Protein AF-A0A7W1AZ55-F1 (afdb_monomer_lite)

pLDDT: mean 81.65, std 14.23, range [49.72, 97.25]

Structure (mmCIF, N/CA/C/O backbone):
data_AF-A0A7W1AZ55-F1
#
_entry.id   AF-A0A7W1AZ55-F1
#
loop_
_atom_site.group_PDB
_atom_site.id
_atom_site.type_symbol
_atom_site.label_atom_id
_atom_site.label_alt_id
_atom_site.label_comp_id
_atom_site.label_asym_id
_atom_site.label_entity_id
_atom_site.label_seq_id
_atom_site.pdbx_PDB_ins_code
_atom_site.Cartn_x
_atom_site.Cartn_y
_atom_site.Cartn_z
_atom_site.occupancy
_atom_site.B_iso_or_equiv
_atom_site.auth_seq_id
_atom_site.auth_comp_id
_atom_site.auth_asym_id
_atom_site.auth_atom_id
_atom_site.pdbx_PDB_model_num
ATOM 1 N N . MET A 1 1 ? -16.092 2.019 22.129 1.00 64.00 1 MET A N 1
ATOM 2 C CA . MET A 1 1 ? -15.506 3.137 21.350 1.00 64.00 1 MET A CA 1
ATOM 3 C C . MET A 1 1 ? -16.486 4.299 21.323 1.00 64.00 1 MET A C 1
ATOM 5 O O . MET A 1 1 ? -17.668 4.054 21.105 1.00 64.00 1 MET A O 1
ATOM 9 N N . THR A 1 2 ? -16.031 5.537 21.525 1.00 80.94 2 THR A N 1
ATOM 10 C CA . THR A 1 2 ? -16.885 6.721 21.336 1.00 80.94 2 THR A CA 1
ATOM 11 C C . THR A 1 2 ? -17.241 6.898 19.846 1.00 80.94 2 THR A C 1
ATOM 13 O O . THR A 1 2 ? -16.506 6.414 18.976 1.00 80.94 2 THR A O 1
ATOM 16 N N . PRO A 1 3 ? -18.361 7.567 19.506 1.00 79.38 3 PRO A N 1
ATOM 17 C CA . PRO A 1 3 ? -18.807 7.721 18.115 1.00 79.38 3 PRO A CA 1
ATOM 18 C C . PRO A 1 3 ? -17.781 8.410 17.203 1.00 79.38 3 PRO A C 1
ATOM 20 O O . PRO A 1 3 ? -17.639 8.035 16.040 1.00 79.38 3 PRO A O 1
ATOM 23 N N . SER A 1 4 ? -17.038 9.385 17.732 1.00 83.12 4 SER A N 1
ATOM 24 C CA . SER A 1 4 ? -15.960 10.082 17.020 1.00 83.12 4 SER A CA 1
ATOM 25 C C . SER A 1 4 ? -14.803 9.144 16.671 1.00 83.12 4 SER A C 1
ATOM 27 O O . SER A 1 4 ? -14.344 9.132 15.531 1.00 83.12 4 SER A O 1
ATOM 29 N N . LEU A 1 5 ? -14.394 8.289 17.613 1.00 82.12 5 LEU A N 1
ATOM 30 C CA . LEU A 1 5 ? -13.300 7.338 17.421 1.00 82.12 5 LEU A CA 1
ATOM 31 C C . LEU A 1 5 ? -13.644 6.257 16.383 1.00 82.12 5 LEU A C 1
ATOM 33 O O . LEU A 1 5 ? -12.783 5.869 15.598 1.00 82.12 5 LEU A O 1
ATOM 37 N N . ARG A 1 6 ? -14.911 5.810 16.316 1.00 80.00 6 ARG A N 1
ATOM 38 C CA . ARG A 1 6 ? -15.381 4.909 15.240 1.00 80.00 6 ARG A CA 1
ATOM 39 C C . ARG A 1 6 ? -15.288 5.562 13.864 1.00 80.00 6 ARG A C 1
ATOM 41 O O . ARG A 1 6 ? -14.818 4.920 12.932 1.00 80.00 6 ARG A O 1
ATOM 48 N N . LYS A 1 7 ? -15.732 6.818 13.731 1.00 80.94 7 LYS A N 1
ATOM 49 C CA . LYS A 1 7 ? -15.676 7.549 12.453 1.00 80.94 7 LYS A CA 1
ATOM 50 C C . LYS A 1 7 ? -14.236 7.774 11.997 1.00 80.94 7 LYS A C 1
ATOM 52 O O . LYS A 1 7 ? -13.944 7.577 10.824 1.00 80.94 7 LYS A O 1
ATOM 57 N N . PHE A 1 8 ? -13.342 8.119 12.923 1.00 85.38 8 PHE A N 1
ATOM 58 C CA . PHE A 1 8 ? -11.919 8.264 12.627 1.00 85.38 8 PHE A CA 1
ATOM 59 C C . PHE A 1 8 ? -11.289 6.941 12.172 1.00 85.38 8 PHE A C 1
ATOM 61 O O . PHE A 1 8 ? -10.651 6.902 11.126 1.00 85.38 8 PHE A O 1
ATOM 68 N N . ALA A 1 9 ? -11.525 5.844 12.903 1.00 82.81 9 ALA A N 1
ATOM 69 C CA . ALA A 1 9 ? -11.016 4.523 12.530 1.00 82.81 9 ALA A CA 1
ATOM 70 C C . ALA A 1 9 ? -11.538 4.063 11.158 1.00 82.81 9 ALA A C 1
ATOM 72 O O . ALA A 1 9 ? -10.781 3.491 10.375 1.00 82.81 9 ALA A O 1
ATOM 73 N N . LEU A 1 10 ? -12.808 4.351 10.850 1.00 81.88 10 LEU A N 1
ATOM 74 C CA . LEU A 1 10 ? -13.396 4.076 9.541 1.00 81.88 10 LEU A CA 1
ATOM 75 C C . LEU A 1 10 ? -12.721 4.895 8.436 1.00 81.88 10 LEU A C 1
ATOM 77 O O . LEU A 1 10 ? -12.328 4.327 7.422 1.00 81.88 10 LEU A O 1
ATOM 81 N N . ALA A 1 11 ? -12.548 6.203 8.637 1.00 86.88 11 ALA A N 1
ATOM 82 C CA . ALA A 1 11 ? -11.880 7.065 7.667 1.00 86.88 11 ALA A CA 1
ATOM 83 C C . ALA A 1 11 ? -10.430 6.620 7.422 1.00 86.88 11 ALA A C 1
ATOM 85 O O . ALA A 1 11 ? -10.032 6.455 6.274 1.00 86.88 11 ALA A O 1
ATOM 86 N N . ALA A 1 12 ? -9.672 6.337 8.486 1.00 86.31 12 ALA A N 1
ATOM 87 C CA . ALA A 1 12 ? -8.304 5.836 8.384 1.00 86.31 12 ALA A CA 1
ATOM 88 C C . ALA A 1 12 ? -8.233 4.514 7.603 1.00 86.31 12 ALA A C 1
ATOM 90 O O . ALA A 1 12 ? -7.384 4.363 6.728 1.00 86.31 12 ALA A O 1
ATOM 91 N N . HIS A 1 13 ? -9.155 3.584 7.864 1.00 84.00 13 HIS A N 1
ATOM 92 C CA . HIS A 1 13 ? -9.223 2.313 7.146 1.00 84.00 13 HIS A CA 1
ATOM 93 C C . HIS A 1 13 ? -9.544 2.482 5.662 1.00 84.00 13 HIS A C 1
ATOM 95 O O . HIS A 1 13 ? -8.909 1.850 4.818 1.00 84.00 13 HIS A O 1
ATOM 101 N N . VAL A 1 14 ? -10.519 3.336 5.336 1.00 86.75 14 VAL A N 1
ATOM 102 C CA . VAL A 1 14 ? -10.902 3.615 3.947 1.00 86.75 14 VAL A CA 1
ATOM 103 C C . VAL A 1 14 ? -9.742 4.274 3.207 1.00 86.75 14 VAL A C 1
ATOM 105 O O . VAL A 1 14 ? -9.374 3.803 2.135 1.00 86.75 14 VAL A O 1
ATOM 108 N N . THR A 1 15 ? -9.109 5.292 3.792 1.00 89.19 15 THR A N 1
ATOM 109 C CA . THR A 1 15 ? -7.949 5.961 3.191 1.00 89.19 15 THR A CA 1
ATOM 110 C C . THR A 1 15 ? -6.783 4.996 2.993 1.00 89.19 15 THR A C 1
ATOM 112 O O . THR A 1 15 ? -6.194 4.983 1.916 1.00 89.19 15 THR A O 1
ATOM 115 N N . ALA A 1 16 ? -6.481 4.145 3.981 1.00 87.44 16 ALA A N 1
ATOM 116 C CA . ALA A 1 16 ? -5.426 3.141 3.856 1.00 87.44 16 ALA A CA 1
ATOM 117 C C . ALA A 1 16 ? -5.733 2.123 2.747 1.00 87.44 16 ALA A C 1
ATOM 119 O O . ALA A 1 16 ? -4.869 1.823 1.930 1.00 87.44 16 ALA A O 1
ATOM 120 N N . SER A 1 17 ? -6.978 1.644 2.670 1.00 82.62 17 SER A N 1
ATOM 121 C CA . SER A 1 17 ? -7.401 0.654 1.670 1.00 82.62 17 SER A CA 1
ATOM 122 C C . SER A 1 17 ? -7.402 1.222 0.248 1.00 82.62 17 SER A C 1
ATOM 124 O O . SER A 1 17 ? -6.914 0.578 -0.678 1.00 82.62 17 SER A O 1
ATOM 126 N N . VAL A 1 18 ? -7.927 2.438 0.062 1.00 90.19 18 VAL A N 1
ATOM 127 C CA . VAL A 1 18 ? -7.935 3.121 -1.243 1.00 90.19 18 VAL A CA 1
ATOM 128 C C . VAL A 1 18 ? -6.515 3.511 -1.653 1.00 90.19 18 VAL A C 1
ATOM 130 O O . VAL A 1 18 ? -6.139 3.317 -2.807 1.00 90.19 18 VAL A O 1
ATOM 133 N N . GLY A 1 19 ? -5.707 4.003 -0.709 1.00 90.94 19 GLY A N 1
ATOM 134 C CA . GLY A 1 19 ? -4.297 4.305 -0.940 1.00 90.94 19 GLY A CA 1
ATOM 135 C C . GLY A 1 19 ? -3.511 3.067 -1.367 1.00 90.94 19 GLY A C 1
ATOM 136 O O . GLY A 1 19 ? -2.747 3.136 -2.327 1.00 90.94 19 GLY A O 1
ATOM 137 N N . LEU A 1 20 ? -3.743 1.926 -0.710 1.00 91.50 20 LEU A N 1
ATOM 138 C CA . LEU A 1 20 ? -3.122 0.652 -1.070 1.00 91.50 20 LEU A CA 1
ATOM 139 C C . LEU A 1 20 ? -3.497 0.236 -2.497 1.00 91.50 20 LEU A C 1
ATOM 141 O O . LEU A 1 20 ? -2.618 -0.106 -3.284 1.00 91.50 20 LEU A O 1
ATOM 145 N N . LEU A 1 21 ? -4.783 0.317 -2.855 1.00 89.50 21 LEU A N 1
ATOM 146 C CA . LEU A 1 21 ? -5.254 0.003 -4.206 1.00 89.50 21 LEU A CA 1
ATOM 147 C C . LEU A 1 21 ? -4.566 0.884 -5.264 1.00 89.50 21 LEU A C 1
ATOM 149 O O . LEU A 1 21 ? -4.103 0.378 -6.286 1.00 89.50 21 LEU A O 1
ATOM 153 N N . GLY A 1 22 ? -4.460 2.191 -5.004 1.00 93.25 22 GLY A N 1
ATOM 154 C CA . GLY A 1 22 ? -3.762 3.129 -5.884 1.00 93.25 22 GLY A CA 1
ATOM 155 C C . GLY A 1 22 ? -2.265 2.828 -6.008 1.00 93.25 22 GLY A C 1
ATOM 156 O O . GLY A 1 22 ? -1.726 2.844 -7.115 1.00 93.25 22 GLY A O 1
ATOM 157 N N . ALA A 1 23 ? -1.602 2.490 -4.900 1.00 92.69 23 ALA A N 1
ATOM 158 C CA . ALA A 1 23 ? -0.189 2.117 -4.892 1.00 92.69 23 ALA A CA 1
ATOM 159 C C . ALA A 1 23 ? 0.074 0.845 -5.715 1.00 92.69 23 ALA A C 1
ATOM 161 O O . ALA A 1 23 ? 1.020 0.810 -6.500 1.00 92.69 23 ALA A O 1
ATOM 162 N N . VAL A 1 24 ? -0.795 -0.166 -5.604 1.00 93.81 24 VAL A N 1
ATOM 163 C CA . VAL A 1 24 ? -0.718 -1.394 -6.414 1.00 93.81 24 VAL A CA 1
ATOM 164 C C . VAL A 1 24 ? -0.947 -1.098 -7.899 1.00 93.81 24 VAL A C 1
ATOM 166 O O . VAL A 1 24 ? -0.232 -1.636 -8.741 1.00 93.81 24 VAL A O 1
ATOM 169 N N . ALA A 1 25 ? -1.885 -0.211 -8.244 1.00 95.25 25 ALA A N 1
ATOM 170 C CA . ALA A 1 25 ? -2.092 0.203 -9.633 1.00 95.25 25 ALA A CA 1
ATOM 171 C C . ALA A 1 25 ? -0.857 0.921 -10.217 1.00 95.25 25 ALA A C 1
ATOM 173 O O . ALA A 1 25 ? -0.449 0.633 -11.343 1.00 95.25 25 ALA A O 1
ATOM 174 N N . GLY A 1 26 ? -0.221 1.808 -9.442 1.00 95.94 26 GLY A N 1
ATOM 175 C CA . GLY A 1 26 ? 1.034 2.459 -9.831 1.00 95.94 26 GLY A CA 1
ATOM 176 C C . GLY A 1 26 ? 2.192 1.468 -9.977 1.00 95.94 26 GLY A C 1
ATOM 177 O O . GLY A 1 26 ? 2.927 1.512 -10.963 1.00 95.94 26 GLY A O 1
ATOM 178 N N . PHE A 1 27 ? 2.308 0.521 -9.045 1.00 94.62 27 PHE A N 1
ATOM 179 C CA . PHE A 1 27 ? 3.277 -0.570 -9.125 1.00 94.62 27 PHE A CA 1
ATOM 180 C C . PHE A 1 27 ? 3.078 -1.407 -10.395 1.00 94.62 27 PHE A C 1
ATOM 182 O O . PHE A 1 27 ? 4.047 -1.709 -11.087 1.00 94.62 27 PHE A O 1
ATOM 189 N N . LEU A 1 28 ? 1.830 -1.740 -10.745 1.00 95.19 28 LEU A N 1
ATOM 190 C CA . LEU A 1 28 ? 1.516 -2.479 -11.967 1.00 95.19 28 LEU A CA 1
ATOM 191 C C . LEU A 1 28 ? 1.958 -1.713 -13.219 1.00 95.19 28 LEU A C 1
ATOM 193 O O . LEU A 1 28 ? 2.551 -2.307 -14.116 1.00 95.19 28 LEU A O 1
ATOM 197 N N . ALA 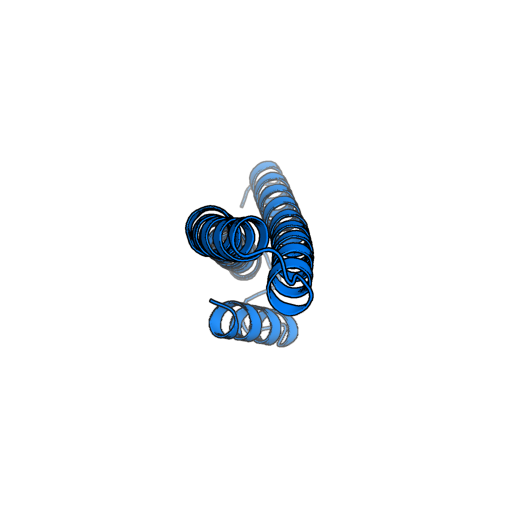A 1 29 ? 1.720 -0.400 -13.272 1.00 96.81 29 ALA A N 1
ATOM 198 C CA . ALA A 1 29 ? 2.177 0.430 -14.384 1.00 96.81 29 ALA A CA 1
ATOM 199 C C . ALA A 1 29 ? 3.711 0.410 -14.525 1.00 96.81 29 ALA A C 1
ATOM 201 O O . ALA A 1 29 ? 4.222 0.259 -15.635 1.00 96.81 29 ALA A O 1
ATOM 202 N N . LEU A 1 30 ? 4.445 0.493 -13.408 1.00 95.56 30 LEU A N 1
ATOM 203 C CA . LEU A 1 30 ? 5.907 0.375 -13.400 1.00 95.56 30 LEU A CA 1
ATOM 204 C C . LEU A 1 30 ? 6.375 -1.020 -13.834 1.00 95.56 30 LEU A C 1
ATOM 206 O O . LEU A 1 30 ? 7.312 -1.126 -14.622 1.00 95.56 30 LEU A O 1
ATOM 210 N N . ALA A 1 31 ? 5.709 -2.082 -13.378 1.00 94.81 31 ALA A N 1
ATOM 211 C CA . ALA A 1 31 ? 6.026 -3.452 -13.774 1.00 94.81 31 ALA A CA 1
ATOM 212 C C . ALA A 1 31 ? 5.834 -3.660 -15.284 1.00 94.81 31 ALA A C 1
ATOM 214 O O . ALA A 1 31 ? 6.711 -4.213 -15.946 1.00 94.81 31 ALA A O 1
ATOM 215 N N . VAL A 1 32 ? 4.731 -3.158 -15.851 1.00 97.25 32 VAL A N 1
ATOM 216 C CA . VAL A 1 32 ? 4.503 -3.177 -17.303 1.00 97.25 32 VAL A CA 1
ATOM 217 C C . VAL A 1 32 ? 5.607 -2.402 -18.023 1.00 97.25 32 VAL A C 1
ATOM 219 O O . VAL A 1 32 ? 6.216 -2.944 -18.942 1.00 97.25 32 VAL A O 1
ATOM 222 N N . ALA A 1 33 ? 5.931 -1.185 -17.575 1.00 94.69 33 ALA A N 1
ATOM 223 C CA . ALA A 1 33 ? 6.994 -0.380 -18.177 1.00 94.69 33 ALA A CA 1
ATOM 224 C C . ALA A 1 33 ? 8.358 -1.095 -18.150 1.00 94.69 33 ALA A C 1
ATOM 226 O O . ALA A 1 33 ? 9.050 -1.125 -19.169 1.00 94.69 33 ALA A O 1
ATOM 227 N N . GLY A 1 34 ? 8.718 -1.720 -17.025 1.00 95.56 34 GLY A N 1
ATOM 228 C CA . GLY A 1 34 ? 9.952 -2.494 -16.877 1.00 95.56 34 GLY A CA 1
ATOM 229 C C . GLY A 1 34 ? 10.003 -3.740 -17.766 1.00 95.56 34 GLY A C 1
ATOM 230 O O . GLY A 1 34 ? 11.058 -4.049 -18.310 1.00 95.56 34 GLY A O 1
ATOM 231 N N . LEU A 1 35 ? 8.870 -4.422 -17.968 1.00 95.94 35 LEU A N 1
ATOM 232 C CA . LEU A 1 35 ? 8.788 -5.627 -18.802 1.00 95.94 35 LEU A CA 1
ATOM 233 C C . LEU A 1 35 ? 8.748 -5.327 -20.306 1.00 95.94 35 LEU A C 1
ATOM 235 O O . LEU A 1 35 ? 9.230 -6.131 -21.103 1.00 95.94 35 LEU A O 1
ATOM 239 N N . THR A 1 36 ? 8.153 -4.202 -20.714 1.00 96.88 36 THR A N 1
ATOM 240 C CA . THR A 1 36 ? 7.971 -3.876 -22.140 1.00 96.88 36 THR A CA 1
ATOM 241 C C . THR A 1 36 ? 9.058 -2.969 -22.713 1.00 96.88 36 THR A C 1
ATOM 243 O O . THR A 1 36 ? 9.196 -2.876 -23.935 1.00 96.88 36 THR A O 1
ATOM 246 N N . SER A 1 37 ? 9.813 -2.267 -21.863 1.00 94.81 37 SER A N 1
ATOM 247 C CA . SER A 1 37 ? 10.830 -1.321 -22.319 1.00 94.81 37 SER A CA 1
ATOM 248 C C . SER A 1 37 ? 12.089 -2.026 -22.825 1.00 94.81 37 SER A C 1
ATOM 250 O O . SER A 1 37 ? 12.579 -2.980 -22.229 1.00 94.81 37 SER A O 1
ATOM 252 N N . LYS A 1 38 ? 12.654 -1.497 -23.915 1.00 95.31 38 LYS A N 1
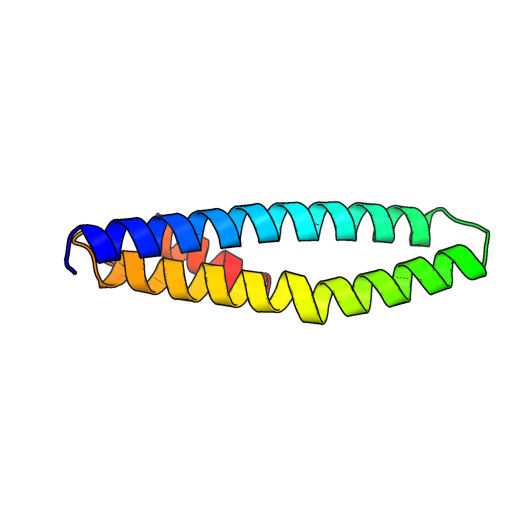ATOM 253 C CA . LYS A 1 38 ? 13.981 -1.876 -24.429 1.00 95.31 38 LYS A CA 1
ATOM 254 C C . LYS A 1 38 ? 15.085 -0.913 -23.988 1.00 95.31 38 LYS A C 1
ATOM 256 O O . LYS A 1 38 ? 16.253 -1.189 -24.233 1.00 95.31 38 LYS A O 1
ATOM 261 N N . ASP A 1 39 ? 14.718 0.212 -23.375 1.00 96.38 39 ASP A N 1
ATOM 262 C CA . ASP A 1 39 ? 15.662 1.186 -22.831 1.00 96.38 39 ASP A CA 1
ATOM 263 C C . ASP A 1 39 ? 16.153 0.727 -21.443 1.00 96.38 39 ASP A C 1
ATOM 265 O O . ASP A 1 39 ? 15.346 0.679 -20.504 1.00 96.38 39 ASP A O 1
ATOM 269 N N . PRO A 1 40 ? 17.458 0.428 -21.276 1.00 94.81 40 PRO A N 1
ATOM 270 C CA . PRO A 1 40 ? 18.022 0.001 -19.997 1.00 94.81 40 PRO A CA 1
ATOM 271 C C . PRO A 1 40 ? 17.816 1.013 -18.864 1.00 94.81 40 PRO A C 1
ATOM 273 O O . PRO A 1 40 ? 17.673 0.613 -17.705 1.00 94.81 40 PRO A O 1
ATOM 276 N N . GLN A 1 41 ? 17.786 2.315 -19.172 1.00 97.00 41 GLN A N 1
ATOM 277 C CA . GLN A 1 41 ? 17.586 3.351 -18.161 1.00 97.00 41 GLN A CA 1
ATOM 278 C C . GLN A 1 41 ? 16.162 3.298 -17.599 1.00 97.00 41 GLN A C 1
ATOM 280 O O . GLN A 1 41 ? 15.986 3.311 -16.378 1.00 97.00 41 GLN A O 1
ATOM 285 N N . MET A 1 42 ? 15.159 3.176 -18.473 1.00 96.00 42 MET A N 1
ATOM 286 C CA . MET A 1 42 ? 13.761 3.005 -18.077 1.00 96.00 42 MET A CA 1
ATOM 287 C C . MET A 1 42 ? 13.550 1.734 -17.246 1.00 96.00 42 MET A C 1
ATOM 28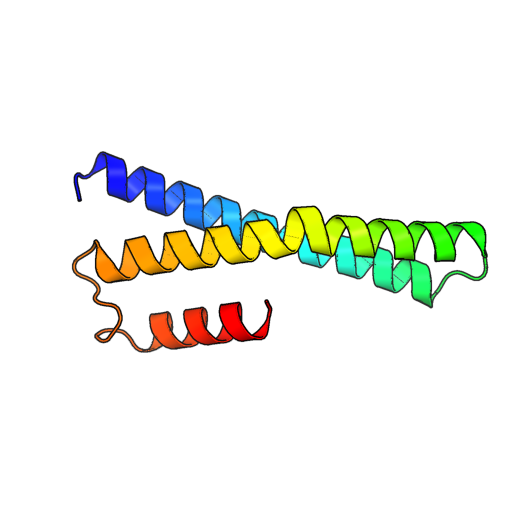9 O O . MET A 1 42 ? 12.902 1.790 -16.204 1.00 96.00 42 MET A O 1
ATOM 293 N N . VAL A 1 43 ? 14.133 0.602 -17.661 1.00 96.31 43 VAL A N 1
ATOM 294 C CA . VAL A 1 43 ? 14.017 -0.668 -16.921 1.00 96.31 43 VAL A CA 1
ATOM 295 C C . VAL A 1 43 ? 14.578 -0.517 -15.506 1.00 96.31 43 VAL A C 1
ATOM 297 O O . VAL A 1 43 ? 13.903 -0.844 -14.530 1.00 96.31 43 VAL A O 1
ATOM 300 N N . ARG A 1 44 ? 15.783 0.049 -15.370 1.00 96.06 44 ARG A N 1
ATOM 301 C CA . ARG A 1 44 ? 16.399 0.282 -14.057 1.00 96.06 44 ARG A CA 1
ATOM 302 C C . ARG A 1 44 ? 15.563 1.225 -13.189 1.00 96.06 44 ARG A C 1
ATOM 304 O O . ARG A 1 44 ? 15.384 0.952 -12.004 1.00 96.06 44 ARG A O 1
ATOM 311 N N . ALA A 1 45 ? 15.055 2.315 -13.764 1.00 96.25 45 ALA A N 1
ATOM 312 C CA . ALA A 1 45 ? 14.208 3.262 -13.046 1.00 96.25 45 ALA A CA 1
ATOM 313 C C . ALA A 1 45 ? 12.907 2.606 -12.554 1.00 96.25 45 ALA A C 1
ATOM 315 O O . ALA A 1 45 ? 12.529 2.811 -11.401 1.00 96.25 45 ALA A O 1
ATOM 316 N N . ALA A 1 46 ? 12.270 1.778 -13.388 1.00 95.19 46 ALA A N 1
ATOM 317 C CA . ALA A 1 46 ? 11.061 1.046 -13.030 1.00 95.19 46 ALA A CA 1
ATOM 318 C C . ALA A 1 46 ? 11.295 0.112 -11.835 1.00 95.19 46 ALA A C 1
ATOM 320 O O . ALA A 1 46 ? 10.530 0.172 -10.876 1.00 95.19 46 ALA A O 1
ATOM 321 N N . TYR A 1 47 ? 12.382 -0.669 -11.844 1.00 93.50 47 TYR A N 1
ATOM 322 C CA . TYR A 1 47 ? 12.702 -1.583 -10.742 1.00 93.50 47 TYR A CA 1
ATOM 323 C C . TYR A 1 47 ? 12.990 -0.854 -9.421 1.00 93.50 47 TYR A C 1
ATOM 325 O O . TYR A 1 47 ? 12.433 -1.219 -8.382 1.00 93.50 47 TYR A O 1
ATOM 333 N N . LEU A 1 48 ? 13.788 0.218 -9.459 1.00 96.75 48 LEU A N 1
ATOM 334 C CA . LEU A 1 48 ? 14.063 1.034 -8.269 1.00 96.75 48 LEU A CA 1
ATOM 335 C C . LEU A 1 48 ? 12.783 1.676 -7.714 1.00 96.75 48 LEU A C 1
ATOM 337 O O . LEU A 1 48 ? 12.555 1.688 -6.504 1.00 96.75 48 LEU A O 1
ATOM 341 N N . ALA A 1 49 ? 11.919 2.182 -8.597 1.00 95.56 49 ALA A N 1
ATOM 342 C CA . ALA A 1 49 ? 10.644 2.761 -8.200 1.00 95.56 49 ALA A CA 1
ATOM 343 C C . ALA A 1 49 ? 9.694 1.706 -7.610 1.00 95.56 49 ALA A C 1
ATOM 345 O O . ALA A 1 49 ? 9.029 1.989 -6.611 1.00 95.56 49 ALA A O 1
ATOM 346 N N . THR A 1 50 ? 9.646 0.490 -8.167 1.00 94.19 50 THR A N 1
ATOM 347 C CA . THR A 1 50 ? 8.852 -0.610 -7.596 1.00 94.19 50 THR A CA 1
ATO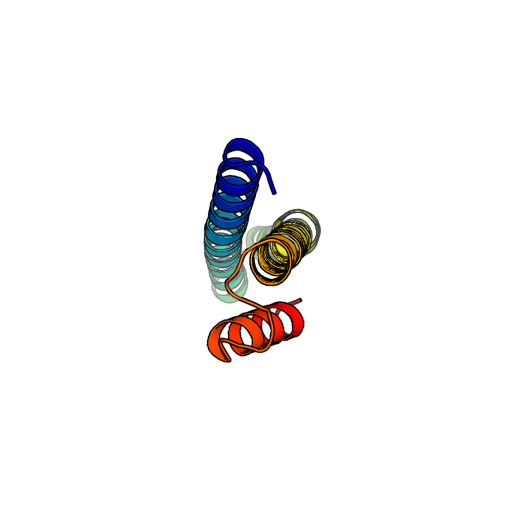M 348 C C . THR A 1 50 ? 9.342 -1.018 -6.211 1.00 94.19 50 THR A C 1
ATOM 350 O O . THR A 1 50 ? 8.511 -1.188 -5.322 1.00 94.19 50 THR A O 1
ATOM 353 N N . GLU A 1 51 ? 10.656 -1.109 -5.986 1.00 94.00 51 GLU A N 1
ATOM 354 C CA . GLU A 1 51 ? 11.228 -1.456 -4.677 1.00 94.00 51 GLU A CA 1
ATOM 355 C C . GLU A 1 51 ? 10.871 -0.413 -3.606 1.00 94.00 51 GLU A C 1
ATOM 357 O O . GLU A 1 51 ? 10.401 -0.757 -2.514 1.00 94.00 51 GLU A O 1
ATOM 362 N N . LEU A 1 52 ? 11.016 0.874 -3.944 1.00 96.06 52 LEU A N 1
ATOM 363 C CA . LEU A 1 52 ? 10.677 1.975 -3.045 1.00 96.06 52 LEU A CA 1
ATOM 364 C C . LEU A 1 52 ? 9.169 2.019 -2.757 1.00 96.06 52 LEU A C 1
ATOM 366 O O . LEU A 1 52 ? 8.756 2.157 -1.606 1.00 96.06 52 LEU A O 1
ATOM 370 N N . THR A 1 53 ? 8.342 1.857 -3.793 1.00 92.06 53 THR A N 1
ATOM 371 C CA . THR A 1 53 ? 6.877 1.859 -3.661 1.00 92.06 53 THR A CA 1
ATOM 372 C C . THR A 1 53 ? 6.405 0.682 -2.812 1.00 92.06 53 THR A C 1
ATOM 374 O O . THR A 1 53 ? 5.566 0.862 -1.930 1.00 92.06 53 THR A O 1
ATOM 377 N N . ALA A 1 54 ? 6.967 -0.511 -3.021 1.00 90.94 54 ALA A N 1
ATOM 378 C CA . ALA A 1 54 ? 6.642 -1.683 -2.220 1.00 90.94 54 ALA A CA 1
ATOM 379 C C . ALA A 1 54 ? 6.971 -1.453 -0.737 1.00 90.94 54 ALA A C 1
ATOM 381 O O . ALA A 1 54 ? 6.099 -1.590 0.121 1.00 90.94 54 ALA A O 1
ATOM 382 N N . SER A 1 55 ? 8.199 -1.019 -0.451 1.00 92.62 55 SER A N 1
ATOM 383 C CA . SER A 1 55 ? 8.712 -0.926 0.920 1.00 92.62 55 SER A CA 1
ATOM 384 C C . SER A 1 55 ? 8.105 0.227 1.721 1.00 92.62 55 SER A C 1
ATOM 386 O O . SER A 1 55 ? 7.805 0.067 2.902 1.00 92.62 55 SER A O 1
ATOM 388 N N . PHE A 1 56 ? 7.910 1.392 1.095 1.00 92.56 56 PHE A N 1
ATOM 389 C CA . PHE A 1 56 ? 7.510 2.617 1.801 1.00 92.56 56 PHE A CA 1
ATOM 390 C C . PHE A 1 56 ? 6.040 2.994 1.635 1.00 92.56 56 PHE A C 1
ATOM 392 O O . PHE A 1 56 ? 5.540 3.810 2.407 1.00 92.56 56 PHE A O 1
ATOM 399 N N . VAL A 1 57 ? 5.339 2.427 0.652 1.00 91.44 57 VAL A N 1
ATOM 400 C CA . VAL A 1 57 ? 3.933 2.762 0.392 1.00 91.44 57 VAL A CA 1
ATOM 401 C C . VAL A 1 57 ? 3.049 1.541 0.598 1.00 91.44 57 VAL A C 1
ATOM 403 O O . VAL A 1 57 ? 2.165 1.574 1.450 1.00 91.44 57 VAL A O 1
ATOM 406 N N . ILE A 1 58 ? 3.305 0.447 -0.122 1.00 88.62 58 ILE A N 1
ATOM 407 C CA . ILE A 1 58 ? 2.445 -0.744 -0.085 1.00 88.62 58 ILE A CA 1
ATOM 408 C C . ILE A 1 58 ? 2.482 -1.393 1.302 1.00 88.62 58 ILE A C 1
ATOM 410 O O . ILE A 1 58 ? 1.432 -1.514 1.932 1.00 88.62 58 ILE A O 1
ATOM 414 N N . VAL A 1 59 ? 3.666 -1.742 1.819 1.00 88.12 59 VAL A N 1
ATOM 415 C CA . VAL A 1 59 ? 3.795 -2.425 3.120 1.00 88.12 59 VAL A CA 1
ATOM 416 C C . VAL A 1 59 ? 3.180 -1.604 4.270 1.00 88.12 59 VAL A C 1
ATOM 418 O O . VAL A 1 59 ? 2.338 -2.145 4.995 1.00 88.12 59 VAL A O 1
ATOM 421 N N . PRO A 1 60 ? 3.480 -0.299 4.441 1.00 87.94 60 PRO A N 1
ATOM 422 C CA . PRO A 1 60 ? 2.865 0.494 5.505 1.00 87.94 60 PRO A CA 1
ATOM 423 C C . PRO A 1 60 ? 1.345 0.642 5.363 1.00 87.94 60 PRO A C 1
ATOM 425 O O . PRO A 1 60 ? 0.636 0.599 6.370 1.00 87.94 60 PRO A O 1
ATOM 428 N N . LEU A 1 61 ? 0.822 0.785 4.138 1.00 84.75 61 LEU A N 1
ATOM 429 C CA . LEU A 1 61 ? -0.623 0.883 3.906 1.00 84.75 61 LEU A CA 1
ATOM 430 C C . LEU A 1 61 ? -1.339 -0.449 4.153 1.00 84.75 61 LEU A C 1
ATOM 432 O O . LEU A 1 61 ? -2.428 -0.433 4.729 1.00 84.75 61 LEU A O 1
ATOM 436 N N . CYS A 1 62 ? -0.726 -1.587 3.807 1.00 83.00 62 CYS A N 1
ATOM 437 C CA . CYS A 1 62 ? -1.211 -2.918 4.182 1.00 83.00 62 CYS A CA 1
ATOM 438 C C . CYS A 1 62 ? -1.341 -3.045 5.702 1.00 83.00 62 CYS A C 1
ATOM 440 O O . CYS A 1 62 ? -2.413 -3.391 6.205 1.00 83.00 62 CYS A O 1
ATOM 442 N N . LEU A 1 63 ? -0.285 -2.696 6.445 1.00 84.31 63 LEU A N 1
ATOM 443 C CA . LEU A 1 63 ? -0.289 -2.735 7.909 1.00 84.31 63 LEU A CA 1
ATOM 444 C C . LEU A 1 63 ? -1.342 -1.789 8.501 1.00 84.31 63 LEU A C 1
ATOM 446 O O . LEU A 1 63 ? -2.092 -2.178 9.397 1.00 84.31 63 LEU A O 1
ATOM 450 N N . ALA A 1 64 ? -1.452 -0.566 7.978 1.00 83.75 64 ALA A N 1
ATOM 451 C CA . ALA A 1 64 ? -2.454 0.397 8.422 1.00 83.75 64 ALA A CA 1
ATOM 452 C C . ALA A 1 64 ? -3.885 -0.102 8.160 1.00 83.75 64 ALA A C 1
ATOM 454 O O . ALA A 1 64 ? -4.741 -0.017 9.047 1.00 83.75 64 ALA A O 1
ATOM 455 N N . ALA A 1 65 ? -4.155 -0.663 6.978 1.00 80.31 65 ALA A N 1
ATOM 456 C CA . ALA A 1 65 ? -5.451 -1.241 6.633 1.00 80.31 65 ALA A CA 1
ATOM 457 C C . ALA A 1 65 ? -5.787 -2.450 7.526 1.00 80.31 65 ALA A C 1
ATOM 459 O O . ALA A 1 65 ? -6.912 -2.541 8.029 1.00 80.31 65 ALA A O 1
ATOM 460 N N . LEU A 1 66 ? -4.807 -3.320 7.795 1.00 79.50 66 LEU A N 1
ATOM 461 C CA . LEU A 1 66 ? -4.945 -4.484 8.671 1.00 79.50 66 LEU A CA 1
ATOM 462 C C . LEU A 1 66 ? -5.276 -4.070 10.111 1.00 79.50 66 LEU A C 1
ATOM 464 O O . LEU A 1 66 ? -6.281 -4.511 10.671 1.00 79.50 66 LEU A O 1
ATOM 468 N N . LEU A 1 67 ? -4.469 -3.182 10.699 1.00 80.50 67 LEU A N 1
ATOM 469 C CA . LEU A 1 67 ? -4.640 -2.720 12.078 1.00 80.50 67 LEU A CA 1
ATOM 470 C C . LEU A 1 67 ? -5.971 -1.987 12.264 1.00 80.50 67 LEU A C 1
ATOM 472 O O . LEU A 1 67 ? -6.709 -2.259 13.211 1.00 80.50 67 LEU A O 1
ATOM 476 N N . THR A 1 68 ? -6.322 -1.090 11.341 1.00 79.81 68 THR A N 1
ATOM 477 C CA . THR A 1 68 ? -7.602 -0.368 11.406 1.00 79.81 68 THR A CA 1
ATOM 478 C C . THR A 1 68 ? -8.803 -1.291 11.180 1.00 79.81 68 THR A C 1
ATOM 480 O O . THR A 1 68 ? -9.844 -1.093 11.813 1.00 79.81 68 THR A O 1
ATOM 483 N N . GLY A 1 69 ? -8.662 -2.329 10.350 1.00 76.62 69 GLY A N 1
ATOM 484 C CA . GLY A 1 69 ? -9.669 -3.377 10.167 1.00 76.62 69 GLY A CA 1
ATOM 485 C C . GLY A 1 69 ? -9.878 -4.211 11.436 1.00 76.62 69 GLY A C 1
ATOM 486 O O . GLY A 1 69 ? -11.019 -4.418 11.861 1.00 76.62 69 GLY A O 1
ATOM 487 N N . LEU A 1 70 ? -8.789 -4.606 12.106 1.00 74.06 70 LEU A N 1
ATOM 488 C CA . LEU A 1 70 ? -8.831 -5.302 13.397 1.00 74.06 70 LEU A CA 1
ATOM 489 C C . LEU A 1 70 ? -9.530 -4.458 14.463 1.00 74.06 70 LEU A C 1
ATOM 491 O O . LEU A 1 70 ? -10.479 -4.936 15.090 1.00 74.06 70 LEU A O 1
ATOM 495 N N . VAL A 1 71 ? -9.124 -3.193 14.613 1.00 76.31 71 VAL A N 1
ATOM 496 C CA . VAL A 1 71 ? -9.724 -2.248 15.567 1.00 76.31 71 VAL A CA 1
ATOM 497 C C . VAL A 1 71 ? -11.224 -2.087 15.317 1.00 76.31 71 VAL A C 1
ATOM 499 O O . VAL A 1 71 ? -12.005 -2.090 16.268 1.00 76.31 71 VAL A O 1
ATOM 502 N N . GLN A 1 72 ? -11.660 -1.999 14.058 1.00 70.44 72 GLN A N 1
ATOM 503 C CA . GLN A 1 72 ? -13.087 -1.922 13.739 1.00 70.44 72 GLN A CA 1
ATOM 504 C C . GLN A 1 72 ? -13.842 -3.221 14.047 1.00 70.44 72 GLN A C 1
ATOM 506 O O . GLN A 1 72 ? -14.966 -3.159 14.551 1.00 70.44 72 GLN A O 1
ATOM 511 N N . SER A 1 73 ? -13.248 -4.387 13.788 1.00 68.50 73 SER A N 1
ATOM 512 C CA . SER A 1 73 ? -13.906 -5.679 14.030 1.00 68.50 73 SER A CA 1
ATOM 513 C C . SER A 1 73 ? -14.021 -6.047 15.517 1.00 68.50 73 SER A C 1
ATOM 515 O O . SER A 1 73 ? -15.007 -6.666 15.916 1.00 68.50 73 SER A O 1
ATOM 517 N N . LEU A 1 74 ? -13.038 -5.648 16.335 1.00 66.44 74 LEU A N 1
ATOM 518 C CA . LEU A 1 74 ? -12.963 -5.945 17.769 1.00 66.44 74 LEU A CA 1
ATOM 519 C C . LEU A 1 74 ? -13.591 -4.838 18.628 1.00 66.44 74 LEU A C 1
ATOM 521 O O . LEU A 1 74 ? -14.183 -5.118 19.665 1.00 66.44 74 LEU A O 1
ATOM 525 N N . GLY A 1 75 ? -13.477 -3.575 18.205 1.00 61.38 75 GLY A N 1
ATOM 526 C CA . GLY A 1 75 ? -13.958 -2.410 18.955 1.00 61.38 75 GLY A CA 1
ATOM 527 C C . GLY A 1 75 ? -15.424 -2.044 18.706 1.00 61.38 75 GLY A C 1
ATOM 528 O O . GLY A 1 75 ? -15.961 -1.144 19.364 1.00 61.38 75 GLY A O 1
ATOM 529 N N . THR A 1 76 ? -16.087 -2.712 17.760 1.00 62.94 76 THR A N 1
ATOM 530 C CA . THR A 1 76 ? -17.503 -2.498 17.441 1.00 62.94 76 THR A CA 1
ATOM 531 C C . THR A 1 76 ? -18.292 -3.797 17.587 1.00 62.94 76 THR A C 1
ATOM 533 O O . THR A 1 76 ? -17.719 -4.881 17.588 1.00 62.94 76 THR A O 1
ATOM 536 N N . SER A 1 77 ? -19.620 -3.706 17.703 1.00 53.53 77 SER A N 1
ATOM 537 C CA . SER A 1 77 ? -20.524 -4.850 17.925 1.00 53.53 77 SER A CA 1
ATOM 538 C C . SER A 1 77 ? -20.500 -5.941 16.837 1.00 53.53 77 SER A C 1
ATOM 540 O O . SER A 1 77 ? -21.237 -6.920 16.943 1.00 53.53 77 SER A O 1
ATOM 542 N N . TRP A 1 78 ? -19.689 -5.776 15.788 1.00 52.22 78 TRP A N 1
ATOM 543 C CA . TRP A 1 78 ? -19.622 -6.660 14.627 1.00 52.22 78 TRP A CA 1
ATOM 544 C C . TRP A 1 78 ? -18.887 -7.978 14.903 1.00 52.22 78 TRP A C 1
ATOM 546 O O . TRP A 1 78 ? -19.302 -8.993 14.347 1.00 52.22 78 TRP A O 1
ATOM 556 N N . GLY A 1 79 ? -17.889 -7.980 15.800 1.00 51.47 79 GLY A N 1
ATOM 557 C CA . GLY A 1 79 ? -17.168 -9.165 16.282 1.00 51.47 79 GLY A CA 1
ATOM 558 C C . GLY A 1 79 ? -16.339 -9.891 15.210 1.00 51.47 79 GLY A C 1
ATOM 559 O O . GLY A 1 79 ? -16.887 -10.417 14.243 1.00 51.47 79 GLY A O 1
ATOM 560 N N . LEU A 1 80 ? -15.022 -10.013 15.423 1.00 49.72 80 LEU A N 1
ATOM 561 C CA . LEU A 1 80 ? -14.066 -10.681 14.515 1.00 49.72 80 LEU A CA 1
ATOM 562 C C . LEU A 1 80 ? -14.494 -12.107 14.091 1.00 49.72 80 LEU A C 1
ATOM 564 O O . LEU A 1 80 ? -14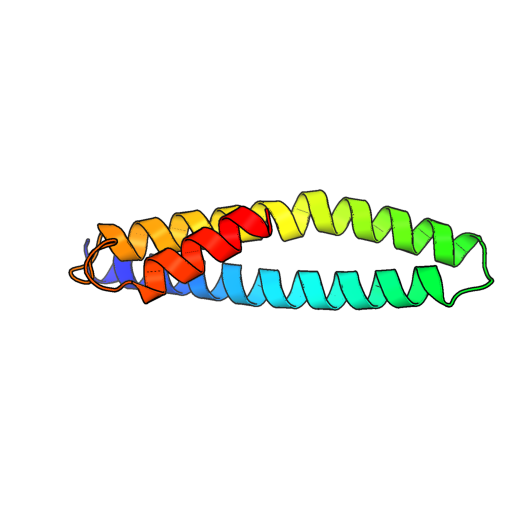.237 -12.523 12.967 1.00 49.72 80 LEU A O 1
ATOM 568 N N . PHE A 1 81 ? -15.206 -12.827 14.962 1.00 51.22 81 PHE A N 1
ATOM 569 C CA . PHE A 1 81 ? -15.662 -14.207 14.737 1.00 51.22 81 PHE A CA 1
ATOM 570 C C . PHE A 1 81 ? -17.144 -14.339 14.365 1.00 51.22 81 PHE A C 1
ATOM 572 O O . PHE A 1 81 ? -17.615 -15.445 14.119 1.00 51.22 81 PHE A O 1
ATOM 579 N N . ARG A 1 82 ? -17.905 -13.237 14.332 1.00 52.94 82 ARG A N 1
ATOM 580 C CA . ARG A 1 82 ? -19.351 -13.282 14.050 1.00 52.94 82 ARG A CA 1
ATOM 581 C C . ARG A 1 82 ? -19.661 -13.137 12.558 1.00 52.94 82 ARG A C 1
ATOM 583 O O . ARG A 1 82 ? -20.709 -13.588 12.114 1.00 52.94 82 ARG A O 1
ATOM 590 N N . HIS A 1 83 ? -18.748 -12.532 11.791 1.00 57.31 83 HIS A N 1
ATOM 591 C CA . HIS A 1 83 ? -18.875 -12.333 10.345 1.00 57.31 83 HIS A CA 1
ATOM 592 C C . HIS A 1 83 ? -17.621 -12.843 9.624 1.00 57.31 83 HIS A C 1
ATOM 594 O O . HIS A 1 83 ? -16.636 -12.119 9.482 1.00 57.31 83 HIS A O 1
ATOM 600 N N . TYR A 1 84 ? -17.682 -14.080 9.120 1.00 55.66 84 TYR A N 1
ATOM 601 C CA . TYR A 1 84 ? -16.596 -14.775 8.406 1.00 55.66 84 TYR A CA 1
ATOM 602 C C . TYR A 1 84 ? -15.941 -13.949 7.287 1.00 55.66 84 TYR A C 1
ATOM 604 O O . TYR A 1 84 ? -14.748 -14.084 7.032 1.00 55.66 84 TYR A O 1
ATOM 612 N N . TRP A 1 85 ? -16.686 -13.033 6.665 1.00 56.84 85 TRP A N 1
ATOM 613 C CA . TRP A 1 85 ? -16.172 -12.128 5.632 1.00 56.84 85 TRP A CA 1
ATOM 614 C C . TRP A 1 85 ? -15.045 -11.197 6.119 1.00 56.84 85 TRP A C 1
ATOM 616 O O . TRP A 1 85 ? -14.157 -10.848 5.343 1.00 56.84 85 TRP A O 1
ATOM 626 N N . VAL A 1 86 ? -15.049 -10.805 7.398 1.00 59.81 86 VAL A N 1
ATOM 627 C CA . VAL A 1 86 ? -13.979 -9.986 7.998 1.00 59.81 86 VAL A CA 1
ATOM 628 C C . VAL A 1 86 ? -12.690 -10.797 8.119 1.00 59.81 86 VAL A C 1
ATOM 630 O O . VAL A 1 86 ? -11.612 -10.299 7.813 1.00 59.81 86 VAL A O 1
ATOM 633 N N . LEU A 1 87 ? -12.820 -12.067 8.497 1.00 63.66 87 LEU A N 1
ATOM 634 C CA . LEU A 1 87 ? -11.716 -13.01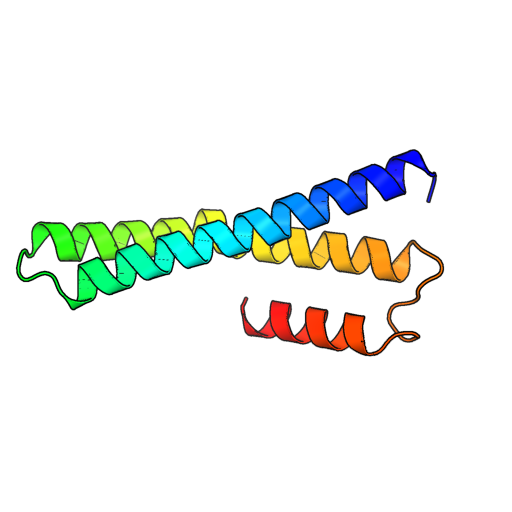0 8.664 1.00 63.66 87 LEU A CA 1
ATOM 635 C C . LEU A 1 87 ? -11.075 -13.364 7.311 1.00 63.66 87 LEU A C 1
ATOM 637 O O . LEU A 1 87 ? -9.854 -13.386 7.199 1.00 63.66 87 LEU A O 1
ATOM 641 N N . VAL A 1 88 ? -11.891 -13.532 6.263 1.00 67.38 88 VAL A N 1
ATOM 642 C CA . VAL A 1 88 ? -11.415 -13.732 4.882 1.00 67.38 88 VAL A CA 1
ATOM 643 C C . VAL A 1 88 ? -10.624 -12.522 4.382 1.00 67.38 88 VAL A C 1
ATOM 645 O O . VAL A 1 88 ? -9.532 -12.692 3.847 1.00 67.38 88 VAL A O 1
ATOM 648 N N . LYS A 1 89 ? -11.127 -11.296 4.589 1.00 59.62 89 LYS A N 1
ATOM 649 C CA . LYS A 1 89 ? -10.381 -10.078 4.226 1.00 59.62 89 LYS A CA 1
ATOM 650 C C . LYS A 1 89 ? -9.064 -9.974 4.990 1.00 59.62 89 LYS A C 1
ATOM 652 O O . LYS A 1 89 ? -8.052 -9.639 4.389 1.00 59.62 89 LYS A O 1
ATOM 657 N N . LEU A 1 90 ? -9.076 -10.302 6.281 1.00 64.44 90 LEU A N 1
ATOM 658 C CA . LEU A 1 90 ? -7.878 -10.285 7.113 1.00 64.44 90 LEU A CA 1
ATOM 659 C C . LEU A 1 90 ? -6.817 -11.270 6.601 1.00 64.44 90 LEU A C 1
ATOM 661 O O . LEU A 1 90 ? -5.657 -10.899 6.449 1.00 64.44 90 LEU A O 1
ATOM 665 N N . LEU A 1 91 ? -7.228 -12.501 6.290 1.00 70.56 91 LEU A N 1
ATOM 666 C CA . LEU A 1 91 ? -6.352 -13.531 5.730 1.00 70.56 91 LEU A CA 1
ATOM 667 C C . LEU A 1 91 ? -5.782 -13.122 4.370 1.00 70.56 91 LEU A C 1
ATOM 669 O O . LEU A 1 91 ? -4.595 -13.318 4.130 1.00 70.56 91 LEU A O 1
ATOM 673 N N . LEU A 1 92 ? -6.594 -12.509 3.505 1.00 68.38 92 LEU A N 1
ATOM 674 C CA . LEU A 1 92 ? -6.123 -11.980 2.224 1.00 68.38 92 LEU A CA 1
ATOM 675 C C . LEU A 1 92 ? -5.092 -10.859 2.408 1.00 68.38 92 LEU A C 1
ATOM 677 O O . LEU A 1 92 ? -4.095 -10.838 1.694 1.00 68.38 92 LEU A O 1
ATOM 681 N N . THR A 1 93 ? -5.290 -9.954 3.371 1.00 68.00 93 THR A N 1
ATOM 682 C CA . THR A 1 93 ? -4.310 -8.897 3.667 1.00 68.00 93 THR A CA 1
ATOM 683 C C . THR A 1 93 ? -2.997 -9.471 4.198 1.00 68.00 93 THR A C 1
ATOM 685 O O . THR A 1 93 ? -1.938 -9.011 3.784 1.00 68.00 93 THR A O 1
ATOM 688 N N . VAL A 1 94 ? -3.048 -10.496 5.056 1.00 70.19 94 VAL A N 1
ATOM 689 C CA . VAL A 1 94 ? -1.846 -11.199 5.540 1.00 70.19 94 VAL A CA 1
ATOM 690 C C . VAL A 1 94 ? -1.121 -11.930 4.410 1.00 70.19 94 VAL A C 1
ATOM 692 O O . VAL A 1 94 ? 0.095 -11.915 4.389 1.00 70.19 94 VAL A O 1
ATOM 695 N N . LEU A 1 95 ? -1.836 -12.541 3.465 1.00 68.62 95 LEU A N 1
ATOM 696 C CA . LEU A 1 95 ? -1.222 -13.230 2.320 1.00 68.62 95 LEU A CA 1
ATOM 697 C C . LEU A 1 95 ? -0.558 -12.282 1.313 1.00 68.62 95 LEU A C 1
ATOM 699 O O . LEU A 1 95 ? 0.350 -12.692 0.598 1.00 68.62 95 LEU A O 1
ATOM 703 N N . VAL A 1 96 ? -1.060 -11.052 1.206 1.00 65.12 96 VAL A N 1
ATOM 704 C CA . VAL A 1 96 ? -0.520 -10.012 0.314 1.00 65.12 96 VAL A CA 1
ATOM 705 C C . VAL A 1 96 ? 0.667 -9.270 0.935 1.00 65.12 96 VAL A C 1
ATOM 707 O O . VAL A 1 96 ? 1.428 -8.643 0.200 1.00 65.12 96 VAL A O 1
ATOM 710 N N . THR A 1 97 ? 0.803 -9.311 2.262 1.00 53.94 97 THR A N 1
ATOM 711 C CA . THR A 1 97 ? 1.919 -8.692 2.994 1.00 53.94 97 THR A CA 1
ATOM 712 C C . THR A 1 97 ? 3.087 -9.664 3.079 1.00 53.94 97 THR A C 1
ATOM 714 O O . THR A 1 97 ? 4.228 -9.205 2.867 1.00 53.94 97 THR A O 1
#

Sequence (97 aa):
MTPSLRKFALAAHVTASVGLLGAVAGFLALAVAGLTSKDPQMVRAAYLATELTASFVIVPLCLAALLTGLVQSLGTSWGLFRHYWVLVKLLLTVLVT

Foldseek 3Di:
DPPVVLVVLVVQLVCLVVQLVVLVVVLVVLVCQLVPDPDPVSVVVSVVVNVCSVPPRNVVSLVSNLVSLVCNQPVDPNHCPNDVVSVVVNVVSVVVD

Radius of gyration: 16.99 Å; chains: 1; bounding box: 38×25×46 Å

Secondary structure (DSSP, 8-state):
--HHHHHHHHHHHHHHHHHHHHHHHHHHHHHHHHHH---HHHHHHHHHHHHHHIIIIIHHHHHHHHHHHHHHHHHSTT-TTT-HHHHHHHHHHHHH-